Protein AF-K5XD05-F1 (afdb_monomer)

pLDDT: mean 84.5, std 15.36, range [42.25, 98.25]

Sequence (57 aa):
MSFLGGRGNTPAGSVNPERVEMAMQELDMITDVFNKLVSSCHTKCVSTRYAEGDLNK

Organism: Phanerochaete carnosa (strain HHB-10118-sp) (NCBI:txid650164)

Structure (mmCIF, N/CA/C/O backbone):
data_AF-K5XD05-F1
#
_entry.id   AF-K5XD05-F1
#
loop_
_atom_site.group_PDB
_atom_site.id
_atom_site.type_symbol
_atom_site.label_atom_id
_atom_site.label_alt_id
_atom_site.label_comp_id
_atom_site.label_asym_id
_atom_site.label_entity_id
_atom_site.label_seq_id
_atom_site.pdbx_PDB_ins_code
_atom_site.Cartn_x
_atom_site.Cartn_y
_atom_site.Cartn_z
_atom_site.occupancy
_atom_site.B_iso_or_equiv
_atom_site.auth_seq_id
_atom_site.auth_comp_id
_atom_site.auth_asym_id
_atom_site.auth_atom_id
_atom_site.pdbx_PDB_model_num
ATOM 1 N N . MET A 1 1 ? 5.232 -6.480 -65.564 1.00 42.25 1 MET A N 1
ATOM 2 C CA . MET A 1 1 ? 6.114 -7.615 -65.229 1.00 42.25 1 MET A CA 1
ATOM 3 C C . MET A 1 1 ? 6.489 -7.513 -63.768 1.00 42.25 1 MET A C 1
ATOM 5 O O . MET A 1 1 ? 6.717 -6.418 -63.271 1.00 42.25 1 MET A O 1
ATOM 9 N N . SER A 1 2 ? 6.425 -8.658 -63.110 1.00 55.03 2 SER A N 1
ATOM 10 C CA . SER A 1 2 ? 6.523 -8.895 -61.680 1.00 55.03 2 SER A CA 1
ATOM 11 C C . SER A 1 2 ? 7.873 -8.507 -61.084 1.00 55.03 2 SER A C 1
ATOM 13 O O . SER A 1 2 ? 8.902 -8.997 -61.531 1.00 55.03 2 SER A O 1
ATOM 15 N N . PHE A 1 3 ? 7.837 -7.744 -59.994 1.00 62.19 3 PHE A N 1
ATOM 16 C CA . PHE A 1 3 ? 8.906 -7.707 -58.994 1.00 62.19 3 PHE A CA 1
ATOM 17 C C . PHE A 1 3 ? 8.292 -7.904 -57.598 1.00 62.19 3 PHE A C 1
ATOM 19 O O . PHE A 1 3 ? 8.464 -7.101 -56.689 1.00 62.19 3 PHE A O 1
ATOM 26 N N . LEU A 1 4 ? 7.532 -8.999 -57.449 1.00 68.75 4 LEU A N 1
ATOM 27 C CA . LEU A 1 4 ? 7.370 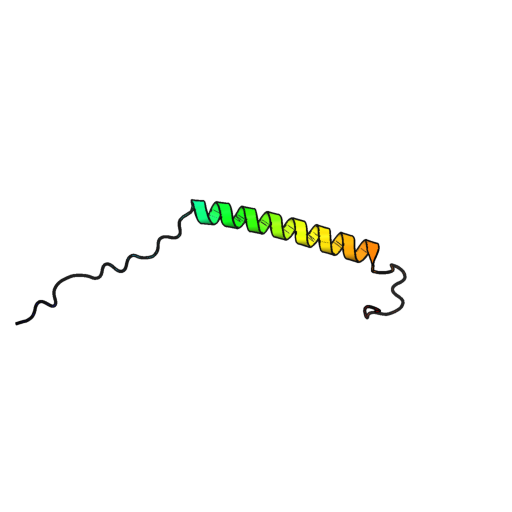-9.682 -56.164 1.00 68.75 4 LEU A CA 1
ATOM 28 C C . LEU A 1 4 ? 8.666 -10.460 -55.922 1.00 68.75 4 LEU A C 1
ATOM 30 O O . LEU A 1 4 ? 8.843 -11.557 -56.448 1.00 68.75 4 LEU A O 1
ATOM 34 N N . GLY A 1 5 ? 9.589 -9.879 -55.163 1.00 60.97 5 GLY A N 1
ATOM 35 C CA . GLY A 1 5 ? 10.870 -10.509 -54.889 1.00 60.97 5 GLY A CA 1
ATOM 36 C C . GLY A 1 5 ? 11.509 -9.944 -53.637 1.00 60.97 5 GLY A C 1
ATOM 37 O O . GLY A 1 5 ? 12.188 -8.929 -53.697 1.00 60.97 5 GLY A O 1
ATOM 38 N N . GLY A 1 6 ? 11.346 -10.657 -52.525 1.00 58.97 6 GLY A N 1
ATOM 39 C CA . GLY A 1 6 ? 12.346 -10.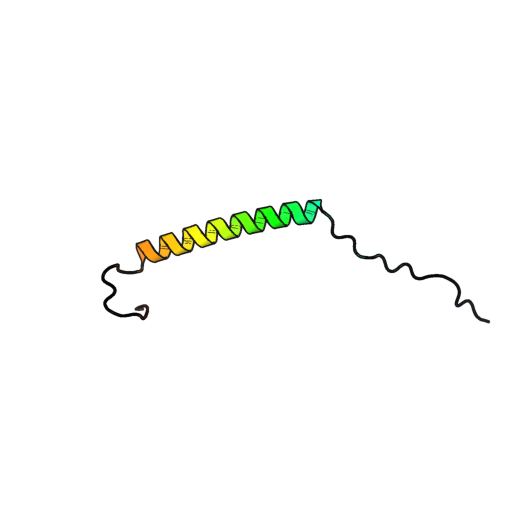622 -51.466 1.00 58.97 6 GLY A CA 1
ATOM 40 C C . GLY A 1 6 ? 11.851 -10.145 -50.113 1.00 58.97 6 GLY A C 1
ATOM 41 O O . GLY A 1 6 ? 11.994 -8.983 -49.769 1.00 58.97 6 GLY A O 1
ATOM 42 N N . ARG A 1 7 ? 11.428 -11.136 -49.323 1.00 55.56 7 ARG A N 1
ATOM 43 C CA . ARG A 1 7 ? 11.813 -11.315 -47.916 1.00 55.56 7 ARG A CA 1
ATOM 44 C C . ARG A 1 7 ? 11.381 -10.216 -46.951 1.00 55.56 7 ARG A C 1
ATOM 46 O O . ARG A 1 7 ? 11.976 -9.150 -46.849 1.00 55.56 7 ARG A O 1
ATOM 53 N N . GLY A 1 8 ? 10.369 -10.587 -46.171 1.00 61.88 8 GLY A N 1
ATOM 54 C CA . GLY A 1 8 ? 9.908 -9.845 -45.018 1.00 61.88 8 GLY A CA 1
ATOM 55 C C . GLY A 1 8 ? 11.063 -9.426 -44.121 1.00 61.88 8 GLY A C 1
ATOM 56 O O . GLY A 1 8 ? 11.849 -10.244 -43.653 1.00 61.88 8 GLY A O 1
ATOM 57 N N . ASN A 1 9 ? 11.105 -8.132 -43.862 1.00 58.22 9 ASN A N 1
ATOM 58 C CA . ASN A 1 9 ? 11.700 -7.597 -42.662 1.00 58.22 9 ASN A CA 1
ATOM 59 C C . ASN A 1 9 ? 10.557 -6.956 -41.880 1.00 58.22 9 ASN A C 1
ATOM 61 O O . ASN A 1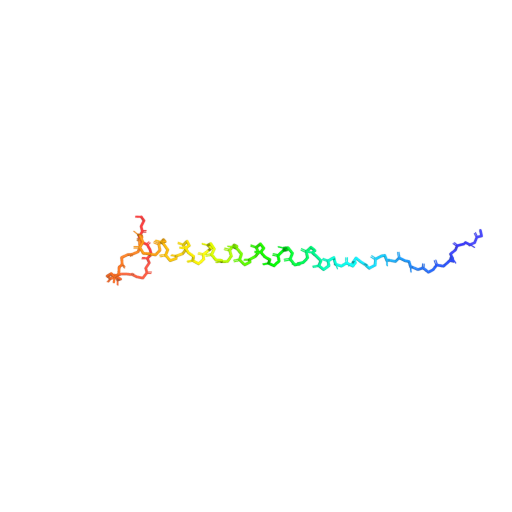 9 ? 10.401 -5.739 -41.870 1.00 58.22 9 ASN A O 1
ATOM 65 N N . THR A 1 10 ? 9.704 -7.790 -41.283 1.00 62.94 10 THR A N 1
ATOM 66 C CA . THR A 1 10 ? 8.977 -7.373 -40.084 1.00 62.94 10 THR A CA 1
ATOM 67 C C . THR A 1 10 ? 10.050 -7.033 -39.056 1.00 62.94 10 THR A C 1
ATOM 69 O O . THR A 1 10 ? 10.769 -7.951 -38.650 1.00 62.94 10 THR A O 1
ATOM 72 N N . PRO A 1 11 ? 10.220 -5.765 -38.641 1.00 55.69 11 PRO A N 1
ATOM 73 C CA . PRO A 1 11 ? 11.038 -5.499 -37.480 1.00 55.69 11 PRO A CA 1
ATOM 74 C C . PRO A 1 11 ? 10.256 -6.094 -36.313 1.00 55.69 11 PRO A C 1
ATOM 76 O O . PRO A 1 11 ? 9.229 -5.561 -35.896 1.00 55.69 11 PRO A O 1
ATOM 79 N N . ALA A 1 12 ? 10.684 -7.268 -35.853 1.00 57.78 12 ALA A N 1
ATOM 80 C CA . ALA A 1 12 ? 10.260 -7.777 -34.567 1.00 57.78 12 ALA A CA 1
ATOM 81 C C . ALA A 1 12 ? 10.624 -6.686 -33.557 1.00 57.78 12 ALA A C 1
ATOM 83 O O . ALA A 1 12 ? 11.802 -6.368 -33.392 1.00 57.78 12 ALA A O 1
ATOM 84 N N . GLY A 1 13 ? 9.607 -6.041 -32.985 1.00 61.16 13 GLY A N 1
ATOM 85 C CA . GLY A 1 13 ? 9.770 -5.004 -31.980 1.00 61.16 13 GLY A CA 1
ATOM 86 C C . GLY A 1 13 ? 10.528 -5.587 -30.797 1.00 61.16 13 GLY A C 1
ATOM 87 O O . GLY A 1 13 ? 9.943 -6.250 -29.945 1.00 61.16 13 GLY A O 1
ATOM 88 N N . SER A 1 14 ? 11.843 -5.388 -30.776 1.00 67.50 14 SER A N 1
ATOM 89 C CA . SER A 1 14 ? 12.693 -5.789 -29.670 1.00 67.50 14 SER A CA 1
ATOM 90 C C . SER A 1 14 ? 12.341 -4.899 -28.487 1.00 67.50 14 SER A C 1
ATOM 92 O O . SER A 1 14 ? 12.596 -3.691 -28.511 1.00 67.50 14 SER A O 1
ATOM 94 N N . VAL A 1 15 ? 11.714 -5.484 -27.470 1.00 76.62 15 VAL A N 1
ATOM 95 C CA . VAL A 1 15 ? 11.505 -4.824 -26.183 1.00 76.62 15 VAL A CA 1
ATOM 96 C C . VAL A 1 15 ? 12.875 -4.398 -25.654 1.00 76.62 15 VAL A C 1
ATOM 98 O O . VAL A 1 15 ? 13.785 -5.218 -25.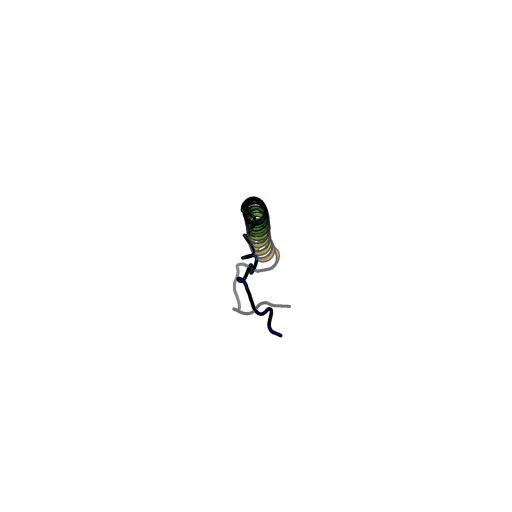554 1.00 76.62 15 VAL A O 1
ATOM 101 N N . ASN A 1 16 ? 13.040 -3.106 -25.373 1.00 86.12 16 ASN A N 1
ATOM 102 C CA . ASN A 1 16 ? 14.298 -2.578 -24.859 1.00 86.12 16 ASN A CA 1
ATOM 103 C C . ASN A 1 16 ? 14.431 -2.976 -23.371 1.00 86.12 16 ASN A C 1
ATOM 105 O O . ASN A 1 16 ? 13.589 -2.544 -22.580 1.00 86.12 16 ASN A O 1
ATOM 109 N N . PRO A 1 17 ? 15.446 -3.772 -22.983 1.00 87.31 17 PRO A N 1
ATOM 110 C CA . PRO A 1 17 ? 15.579 -4.294 -21.621 1.00 87.31 17 PRO A CA 1
ATOM 111 C C . PRO A 1 17 ? 15.750 -3.191 -20.569 1.00 87.31 17 PRO A C 1
ATOM 113 O O . PRO A 1 17 ? 15.188 -3.300 -19.486 1.00 87.31 17 PRO A O 1
ATOM 116 N N . GLU A 1 18 ? 16.418 -2.088 -20.907 1.00 87.38 18 GLU A N 1
ATOM 117 C CA . GLU A 1 18 ? 16.599 -0.937 -20.012 1.00 87.38 18 GLU A CA 1
ATOM 118 C C . GLU A 1 18 ? 15.261 -0.245 -19.712 1.00 87.38 18 GLU A C 1
ATOM 120 O O . GLU A 1 18 ? 14.977 0.151 -18.585 1.00 87.38 18 GLU A O 1
ATOM 125 N N . ARG A 1 19 ? 14.369 -0.169 -20.710 1.00 86.06 19 ARG A N 1
ATOM 126 C CA . ARG A 1 19 ? 13.013 0.369 -20.505 1.00 86.06 19 ARG A CA 1
ATOM 127 C C . ARG A 1 19 ? 12.153 -0.539 -19.630 1.00 86.06 19 ARG A C 1
ATOM 129 O O . ARG A 1 19 ? 11.283 -0.039 -18.925 1.00 86.06 19 ARG A O 1
ATOM 136 N N . VAL A 1 20 ? 12.375 -1.852 -19.683 1.00 90.06 20 VAL A N 1
ATOM 137 C CA . VAL A 1 20 ? 11.680 -2.814 -18.814 1.00 90.06 20 VAL A CA 1
ATOM 138 C C . VAL A 1 20 ? 12.183 -2.696 -17.379 1.00 90.06 20 VAL A C 1
ATOM 140 O O . VAL A 1 20 ? 11.373 -2.716 -16.458 1.00 90.06 20 VAL A O 1
ATOM 143 N N . GLU A 1 21 ? 13.489 -2.507 -17.193 1.00 91.56 21 GLU A N 1
ATOM 144 C CA . GLU A 1 21 ? 14.102 -2.272 -15.884 1.00 91.56 21 GLU A CA 1
ATOM 145 C C . GLU A 1 21 ? 13.586 -0.987 -15.214 1.00 91.56 21 GLU A C 1
ATOM 147 O O . GLU A 1 21 ? 13.219 -0.998 -14.040 1.00 91.56 21 GLU A O 1
ATOM 152 N N . MET A 1 22 ? 13.447 0.109 -15.961 1.00 91.50 22 MET A N 1
ATOM 153 C CA . MET A 1 22 ? 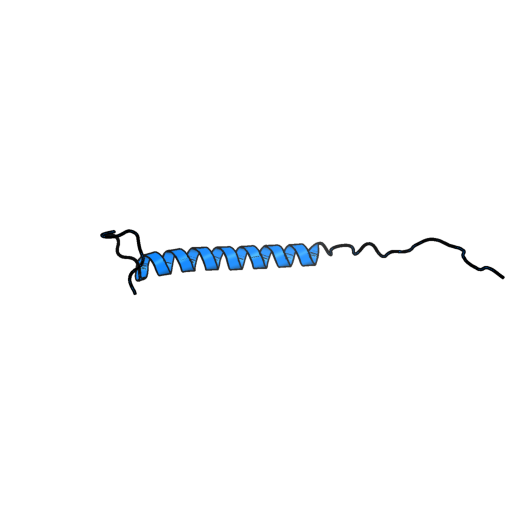12.824 1.312 -15.394 1.00 91.50 22 MET A CA 1
ATOM 154 C C . MET A 1 22 ? 11.344 1.091 -15.052 1.00 91.50 22 MET A C 1
ATOM 156 O O . MET A 1 22 ? 10.882 1.516 -13.995 1.00 91.50 22 MET A O 1
ATOM 160 N N . ALA A 1 23 ? 10.602 0.381 -15.907 1.00 92.19 23 ALA A N 1
ATOM 161 C CA . ALA A 1 23 ? 9.194 0.087 -15.654 1.00 92.19 23 ALA A CA 1
ATOM 162 C C . ALA A 1 23 ? 8.988 -0.795 -14.408 1.00 92.19 23 ALA A C 1
ATOM 164 O O . ALA A 1 23 ? 8.049 -0.555 -13.652 1.00 92.19 23 ALA A O 1
ATOM 165 N N . MET A 1 24 ? 9.855 -1.785 -14.149 1.00 93.69 24 MET A N 1
ATOM 166 C CA . MET A 1 24 ? 9.749 -2.591 -12.921 1.00 93.69 24 MET A CA 1
ATOM 167 C C . MET A 1 24 ? 9.975 -1.743 -11.665 1.00 93.69 24 MET A C 1
ATOM 169 O O . MET A 1 24 ? 9.229 -1.886 -10.700 1.00 93.69 24 MET A O 1
ATOM 173 N N . GLN A 1 25 ? 10.912 -0.791 -11.703 1.00 95.62 25 GLN A N 1
ATOM 174 C CA . GLN A 1 25 ? 11.153 0.106 -10.574 1.00 95.62 25 GLN A CA 1
ATOM 175 C C . GLN A 1 25 ? 9.938 1.002 -10.285 1.00 95.62 25 GLN A C 1
ATOM 177 O O . GLN A 1 25 ? 9.578 1.207 -9.124 1.00 95.62 25 GLN A O 1
ATOM 182 N N . GLU A 1 26 ? 9.278 1.522 -11.323 1.00 94.12 26 GLU A N 1
ATOM 183 C CA . GLU A 1 26 ? 8.045 2.300 -11.157 1.00 94.12 26 GLU A CA 1
ATOM 184 C C . GLU A 1 26 ? 6.913 1.460 -10.549 1.00 94.12 26 GLU A C 1
ATOM 186 O O . GLU A 1 26 ? 6.195 1.934 -9.664 1.00 94.12 26 GLU A O 1
ATOM 191 N N . LEU A 1 27 ? 6.772 0.202 -10.975 1.00 96.19 27 LEU A N 1
ATOM 192 C CA . LEU A 1 27 ? 5.772 -0.712 -10.422 1.00 96.19 27 LEU A CA 1
ATOM 193 C C . LEU A 1 27 ? 6.030 -1.032 -8.946 1.00 96.19 27 LEU A C 1
ATOM 195 O O . LEU A 1 27 ? 5.082 -1.027 -8.154 1.00 96.19 27 LEU A O 1
ATOM 199 N N . ASP A 1 28 ? 7.284 -1.253 -8.557 1.00 96.56 28 ASP A N 1
ATOM 200 C CA . ASP A 1 28 ? 7.653 -1.485 -7.158 1.00 96.56 28 ASP A CA 1
ATOM 201 C C . ASP A 1 28 ? 7.326 -0.262 -6.289 1.00 96.56 28 ASP A C 1
ATOM 203 O O . ASP A 1 28 ? 6.743 -0.394 -5.208 1.00 96.56 28 ASP A O 1
ATOM 207 N N . MET A 1 29 ? 7.607 0.944 -6.793 1.00 96.25 29 MET A N 1
ATOM 208 C CA . MET A 1 29 ? 7.265 2.194 -6.107 1.00 96.25 29 MET A CA 1
ATOM 209 C C . MET A 1 29 ? 5.751 2.355 -5.920 1.00 96.25 29 MET A C 1
ATOM 211 O O . MET A 1 29 ? 5.293 2.665 -4.818 1.00 96.25 29 MET A O 1
ATOM 215 N N . ILE A 1 30 ? 4.954 2.126 -6.970 1.00 97.31 30 ILE A N 1
ATOM 216 C CA . ILE A 1 30 ? 3.487 2.223 -6.893 1.00 97.31 30 ILE A CA 1
ATOM 217 C C . ILE A 1 30 ? 2.929 1.187 -5.915 1.00 97.31 30 ILE A C 1
ATOM 219 O O . ILE A 1 30 ? 2.027 1.496 -5.135 1.00 97.31 30 ILE A O 1
ATOM 223 N N . THR A 1 31 ? 3.480 -0.025 -5.925 1.00 97.56 31 THR A N 1
ATOM 224 C CA . THR A 1 31 ? 3.049 -1.112 -5.041 1.00 97.56 31 THR A CA 1
ATOM 225 C C . THR A 1 31 ? 3.313 -0.775 -3.575 1.00 97.56 31 THR A C 1
ATOM 227 O O . THR A 1 31 ? 2.431 -0.945 -2.730 1.00 97.56 31 THR A O 1
ATOM 230 N N . ASP A 1 32 ? 4.491 -0.238 -3.252 1.00 97.88 32 ASP A N 1
ATOM 231 C CA . ASP A 1 32 ? 4.809 0.216 -1.895 1.00 97.88 32 ASP A CA 1
ATOM 232 C C . ASP A 1 32 ? 3.871 1.346 -1.434 1.00 97.88 32 ASP A C 1
ATOM 234 O O . ASP A 1 32 ? 3.310 1.294 -0.335 1.00 97.88 32 ASP A O 1
ATOM 238 N N . VAL A 1 33 ? 3.620 2.336 -2.297 1.00 97.75 33 VAL A N 1
ATOM 239 C CA . VAL A 1 33 ? 2.682 3.431 -2.005 1.00 97.75 33 VAL A CA 1
ATOM 240 C C . VAL A 1 33 ? 1.270 2.903 -1.766 1.00 97.75 33 VAL A C 1
ATOM 242 O O . VAL A 1 33 ? 0.625 3.314 -0.801 1.00 97.75 33 VAL A O 1
ATOM 245 N N . PHE A 1 34 ? 0.795 1.975 -2.597 1.00 98.25 34 PHE A N 1
ATOM 246 C CA . PHE A 1 34 ? -0.520 1.361 -2.442 1.00 98.25 34 PHE A CA 1
ATOM 247 C C . PHE A 1 34 ? -0.651 0.664 -1.083 1.00 98.25 34 PHE A C 1
ATOM 249 O O . PHE A 1 34 ? -1.599 0.928 -0.341 1.00 98.25 34 PHE A O 1
ATOM 256 N N . ASN A 1 35 ? 0.334 -0.153 -0.706 1.00 98.00 35 ASN A N 1
ATOM 257 C CA . ASN A 1 35 ? 0.323 -0.865 0.571 1.00 98.00 35 ASN A CA 1
ATOM 258 C C . ASN A 1 35 ? 0.334 0.096 1.770 1.00 98.00 35 ASN A C 1
ATOM 260 O O . ASN A 1 35 ? -0.434 -0.072 2.724 1.00 98.00 35 ASN A O 1
ATOM 264 N N . LYS A 1 36 ? 1.156 1.149 1.711 1.00 98.00 36 LYS A N 1
ATOM 265 C CA . LYS A 1 36 ? 1.200 2.194 2.745 1.00 98.00 36 LYS A CA 1
ATOM 266 C C . LYS A 1 36 ? -0.113 2.964 2.842 1.00 98.00 36 LYS A C 1
ATOM 268 O O . LYS A 1 36 ? -0.552 3.281 3.952 1.00 98.00 36 LYS A O 1
ATOM 273 N N . LEU A 1 37 ? -0.747 3.251 1.707 1.00 97.88 37 LEU A N 1
ATOM 274 C CA . LEU A 1 37 ? -2.017 3.965 1.645 1.00 97.88 37 LEU A CA 1
ATOM 275 C C . LEU A 1 37 ? -3.142 3.126 2.247 1.00 97.88 37 LEU A C 1
ATOM 277 O O . LEU A 1 37 ? -3.829 3.613 3.140 1.00 97.88 37 LEU A O 1
ATOM 281 N N . VAL A 1 38 ? -3.279 1.860 1.845 1.00 97.88 38 VAL A N 1
ATOM 282 C CA . VAL A 1 38 ? -4.306 0.953 2.382 1.00 97.88 38 VAL A CA 1
ATOM 283 C C . VAL A 1 38 ? -4.158 0.801 3.896 1.00 97.88 38 VAL A C 1
ATOM 285 O O . VAL A 1 38 ? -5.132 0.981 4.625 1.00 97.88 38 VAL A O 1
ATOM 288 N N . SER A 1 39 ? -2.939 0.559 4.385 1.00 97.88 39 SER A N 1
ATOM 289 C CA . SER A 1 39 ? -2.666 0.452 5.825 1.00 97.88 39 SER A CA 1
ATOM 290 C C . SER A 1 39 ? -3.011 1.742 6.584 1.00 97.88 39 SER A C 1
ATOM 292 O O . SER A 1 39 ? -3.672 1.711 7.628 1.00 97.88 39 SER A O 1
ATOM 294 N N . SER A 1 40 ? -2.635 2.899 6.030 1.00 97.94 40 SER 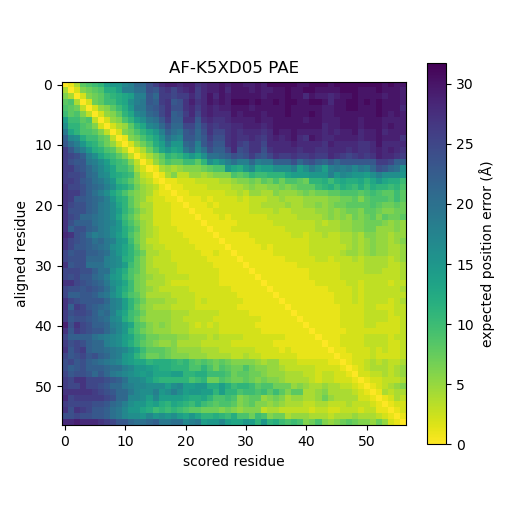A N 1
ATOM 295 C CA . SER A 1 40 ? -2.935 4.206 6.625 1.00 97.94 40 SER A CA 1
ATOM 296 C C . SER A 1 40 ? -4.433 4.500 6.656 1.00 97.94 40 SER A C 1
ATOM 298 O O . SER A 1 40 ? -4.940 4.974 7.671 1.00 97.94 40 SER A O 1
ATOM 300 N N . CYS A 1 41 ? -5.145 4.221 5.566 1.00 96.94 41 CYS A N 1
ATOM 301 C CA . CYS A 1 41 ? -6.588 4.410 5.466 1.00 96.94 41 CYS A CA 1
ATOM 302 C C . CYS A 1 41 ? -7.332 3.481 6.424 1.00 96.94 41 CYS A C 1
ATOM 304 O O . CYS A 1 41 ? -8.191 3.946 7.165 1.00 96.94 41 CYS A O 1
ATOM 306 N N . HIS A 1 42 ? -6.959 2.201 6.479 1.00 95.75 42 HIS A N 1
ATOM 307 C CA . HIS A 1 42 ? -7.563 1.254 7.411 1.00 95.75 42 HIS A CA 1
ATOM 308 C C . HIS A 1 42 ? -7.373 1.713 8.862 1.00 95.75 42 HIS A C 1
ATOM 310 O O . HIS A 1 42 ? -8.334 1.810 9.614 1.00 95.75 42 HIS A O 1
ATOM 316 N N . THR A 1 43 ? -6.150 2.100 9.234 1.00 95.88 43 THR A N 1
ATOM 317 C CA . THR A 1 43 ? -5.844 2.555 10.600 1.00 95.88 43 THR A CA 1
ATOM 318 C C . THR A 1 43 ? -6.574 3.847 10.979 1.00 95.88 43 THR A C 1
ATOM 320 O O . THR A 1 43 ? -6.929 4.035 12.139 1.00 95.88 43 THR A O 1
ATOM 323 N N . LYS A 1 44 ? -6.779 4.763 10.025 1.00 96.06 44 LYS A N 1
ATOM 324 C CA . LYS A 1 44 ? -7.375 6.081 10.297 1.00 96.06 44 LYS A CA 1
ATOM 325 C C . LYS A 1 44 ? -8.896 6.107 10.189 1.00 96.06 44 LYS A C 1
ATOM 327 O O . LYS A 1 44 ? -9.517 6.927 10.858 1.00 96.06 44 LYS A O 1
ATOM 332 N N . CYS A 1 45 ? -9.482 5.275 9.333 1.00 94.62 45 CYS A N 1
ATOM 333 C CA . CYS A 1 45 ? -10.892 5.380 8.957 1.00 94.62 45 CYS A CA 1
ATOM 334 C C . CYS A 1 45 ? -11.731 4.169 9.382 1.00 94.62 45 CYS A C 1
ATOM 336 O O . CYS A 1 45 ? -12.942 4.310 9.509 1.00 94.62 45 CYS A O 1
ATOM 338 N N . VAL A 1 46 ? -11.128 2.999 9.627 1.00 93.56 46 VAL A N 1
ATOM 339 C CA . VAL A 1 46 ? -11.865 1.782 10.001 1.00 93.56 46 VAL A CA 1
ATOM 340 C C . VAL A 1 46 ? -11.735 1.530 11.501 1.00 93.56 46 VAL A C 1
ATOM 342 O O . VAL A 1 46 ? -10.638 1.433 12.049 1.00 93.56 46 VAL A O 1
ATOM 345 N N . SER A 1 47 ? -12.873 1.413 12.187 1.00 91.31 47 SER A N 1
ATOM 346 C CA . SER A 1 47 ? -12.898 1.080 13.613 1.00 91.31 47 SER A CA 1
ATOM 347 C C . SER A 1 47 ? -12.545 -0.389 13.849 1.00 91.31 47 SER A C 1
ATOM 349 O O . SER A 1 47 ? -13.113 -1.280 13.227 1.00 91.31 47 SER A O 1
ATOM 351 N N . THR A 1 48 ? -11.697 -0.658 14.844 1.00 91.38 48 THR A N 1
ATOM 352 C CA . THR A 1 48 ? -11.315 -2.019 15.263 1.00 91.38 48 THR A CA 1
ATOM 353 C C . THR A 1 48 ? -12.394 -2.754 16.063 1.00 91.38 4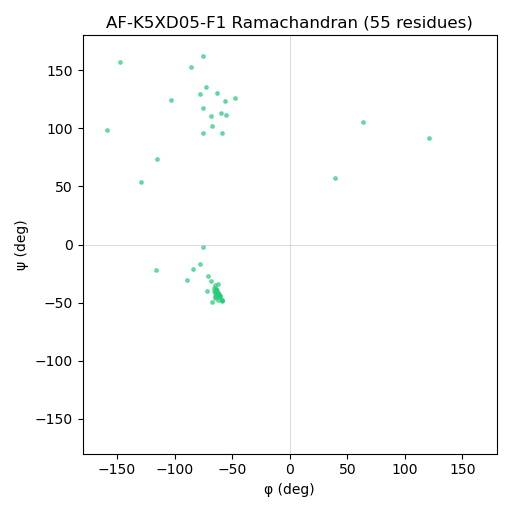8 THR A C 1
ATOM 355 O O . THR A 1 48 ? -12.199 -3.904 16.449 1.00 91.38 48 THR A O 1
ATOM 358 N N . ARG A 1 49 ? -13.533 -2.105 16.344 1.00 91.62 49 ARG A N 1
ATOM 359 C CA . ARG A 1 49 ? -14.657 -2.720 17.064 1.00 91.62 49 ARG A CA 1
ATOM 360 C C . ARG A 1 49 ? -15.495 -3.647 16.172 1.00 91.62 49 ARG A C 1
ATOM 362 O O . ARG A 1 49 ? -16.244 -4.445 16.722 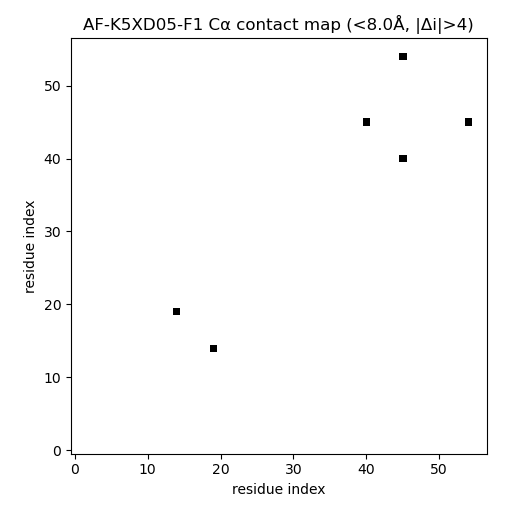1.00 91.62 49 ARG A O 1
ATOM 369 N N . TYR A 1 50 ? -15.364 -3.533 14.843 1.00 89.62 50 TYR A N 1
ATOM 370 C CA . TYR A 1 50 ? -15.999 -4.383 13.820 1.00 89.62 50 TYR A CA 1
ATOM 371 C C . TYR A 1 50 ? -17.451 -4.780 14.148 1.00 89.62 50 TYR A C 1
ATOM 373 O O . TYR A 1 50 ? -17.781 -5.957 14.258 1.00 89.62 50 TYR A O 1
ATOM 381 N N . ALA A 1 51 ? -18.317 -3.783 14.358 1.00 88.44 51 ALA A N 1
ATOM 382 C CA . ALA A 1 51 ? -19.719 -4.010 14.720 1.00 88.44 51 ALA A CA 1
ATOM 383 C C . ALA A 1 51 ? -20.561 -4.571 13.556 1.00 88.44 51 ALA A C 1
ATOM 385 O O . ALA A 1 51 ? -21.545 -5.268 13.787 1.00 88.44 51 ALA A O 1
ATOM 386 N N . GLU A 1 52 ? -20.158 -4.272 12.322 1.00 87.56 52 GLU A N 1
ATOM 387 C CA . GLU A 1 52 ? -20.793 -4.681 11.071 1.00 87.56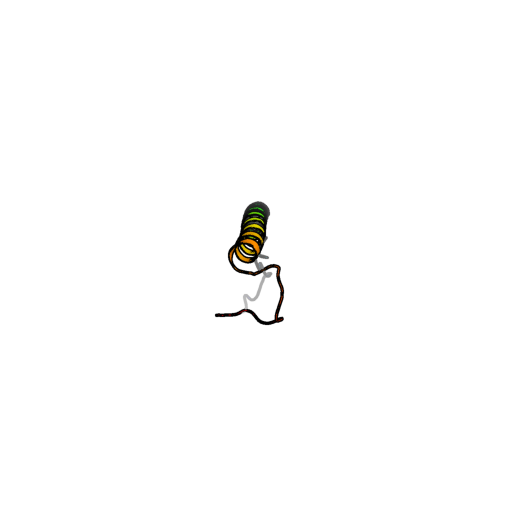 52 GLU A CA 1
ATOM 388 C C . GLU A 1 52 ? -19.716 -4.867 9.988 1.00 87.56 52 GLU A C 1
ATOM 390 O O . GLU A 1 52 ? -18.603 -4.354 10.126 1.00 87.56 52 GLU A O 1
ATOM 395 N N . GLY A 1 53 ? -20.014 -5.667 8.958 1.00 88.00 53 GLY A N 1
ATOM 396 C CA . GLY A 1 53 ? -19.048 -6.019 7.906 1.00 88.00 53 GLY A CA 1
ATOM 397 C C . GLY A 1 53 ? -18.926 -4.987 6.782 1.00 88.00 53 GLY A C 1
ATOM 398 O O . GLY A 1 53 ? -17.909 -4.964 6.090 1.00 88.00 53 GLY A O 1
ATOM 399 N N . ASP A 1 54 ? -19.938 -4.139 6.611 1.00 90.06 54 ASP A N 1
ATOM 400 C CA . ASP A 1 54 ? -19.955 -3.096 5.588 1.00 90.06 54 ASP A CA 1
ATOM 401 C C . ASP A 1 54 ? -19.266 -1.816 6.083 1.00 90.06 54 ASP A C 1
ATOM 403 O O . ASP A 1 54 ? -19.224 -1.518 7.278 1.00 90.06 54 ASP A O 1
ATOM 407 N N . LEU A 1 55 ? -18.720 -1.031 5.150 1.00 90.19 55 LEU A N 1
ATOM 408 C CA . LEU A 1 55 ? -18.152 0.279 5.463 1.00 90.19 55 LEU A CA 1
ATOM 409 C C . LEU A 1 55 ? -19.269 1.311 5.630 1.00 90.19 55 LEU A C 1
ATOM 411 O O . LEU A 1 55 ? -20.123 1.467 4.755 1.00 90.19 55 LEU A O 1
ATOM 415 N N . ASN A 1 56 ? -19.225 2.048 6.738 1.00 85.75 56 ASN A N 1
ATOM 416 C CA . ASN A 1 56 ? -20.111 3.184 6.958 1.00 85.75 56 ASN A CA 1
ATOM 417 C C . ASN A 1 56 ? -19.678 4.413 6.132 1.00 85.75 56 ASN A C 1
ATOM 419 O O . ASN A 1 56 ? -18.573 4.467 5.588 1.00 85.75 56 ASN A O 1
ATOM 423 N N . LYS A 1 57 ? -20.608 5.360 5.977 1.00 83.56 57 LYS A N 1
ATOM 424 C CA . LYS A 1 57 ? -20.453 6.555 5.138 1.00 83.56 57 LYS A CA 1
ATOM 425 C C . LYS A 1 57 ? -19.711 7.687 5.844 1.00 83.56 57 LYS A C 1
ATOM 427 O O . LYS A 1 57 ? -20.019 7.937 7.028 1.00 83.56 57 LYS A O 1
#

InterPro domains:
  IPR004217 Tim10-like [PF02953] (21-57)
  IPR035427 Tim10-like domain superfamily [G3DSA:1.10.287.810] (17-57)
  IPR035427 Tim10-like domain superfamily [SSF144122] (26-57)

Radius of gyration: 25.96 Å; Cα contacts (8 Å, |Δi|>4): 3; chains: 1; bounding box: 37×18×82 Å

Foldseek 3Di:
DDDPDDDDPPPPPPDDVVVVVVVVVVVVVVVVVVVVVVVVCCVPQPDPVCPDDDHDD

Secondary structure (DSSP, 8-state):
----------------HHHHHHHHHHHHHHHHHHHHHHHHHHHHHS-TT--SSSPP-

Mean predicted aligned error: 11.54 Å

Solvent-accessible surface area (backbone atoms only — not comparable to full-atom values): 3877 Å² total; per-residue (Å²): 134,89,82,90,77,80,79,88,76,74,77,74,82,72,79,57,65,70,62,50,54,54,50,51,54,52,49,53,52,52,51,52,50,49,54,54,47,54,55,49,47,44,71,73,72,52,71,92,77,66,89,61,93,71,87,82,134